Protein AF-A0A5M2GVC8-F1 (afdb_monomer_lite)

pLDDT: mean 83.61, std 13.74, range [32.88, 95.19]

Structure (mmCIF, N/CA/C/O backbone):
data_AF-A0A5M2GVC8-F1
#
_entry.id   AF-A0A5M2GVC8-F1
#
loop_
_atom_site.group_PDB
_atom_site.id
_atom_site.type_symbol
_atom_site.label_atom_id
_atom_site.label_alt_id
_atom_site.label_comp_id
_atom_site.label_asym_id
_atom_site.label_entity_id
_atom_site.label_seq_id
_atom_site.pdbx_PDB_ins_code
_atom_site.Cartn_x
_atom_site.Cartn_y
_atom_site.Cartn_z
_atom_site.occupancy
_atom_site.B_iso_or_equiv
_atom_site.auth_seq_id
_atom_site.auth_comp_id
_atom_site.auth_asym_id
_atom_site.auth_atom_id
_atom_site.pdbx_PDB_model_num
ATOM 1 N N . MET A 1 1 ? 31.395 -7.363 -7.216 1.00 32.88 1 MET A N 1
ATOM 2 C CA . MET A 1 1 ? 30.933 -8.353 -6.220 1.00 32.88 1 MET A CA 1
ATOM 3 C C . MET A 1 1 ? 29.468 -8.047 -5.926 1.00 32.88 1 MET A C 1
ATOM 5 O O . MET A 1 1 ? 29.194 -7.104 -5.197 1.00 32.88 1 MET A O 1
ATOM 9 N N . PHE A 1 2 ? 28.524 -8.735 -6.577 1.00 33.59 2 PHE A N 1
ATOM 10 C CA . PHE A 1 2 ? 27.103 -8.583 -6.248 1.00 33.59 2 PHE A CA 1
ATOM 11 C C . PHE A 1 2 ? 26.892 -9.256 -4.894 1.00 33.59 2 PHE A C 1
ATOM 13 O O . PHE A 1 2 ? 26.812 -10.479 -4.812 1.00 33.59 2 PHE A O 1
ATOM 20 N N . LYS A 1 3 ? 26.895 -8.470 -3.812 1.00 39.59 3 LYS A N 1
ATOM 21 C CA . LYS A 1 3 ? 26.355 -8.950 -2.543 1.00 39.59 3 LYS A CA 1
ATOM 22 C C . LYS A 1 3 ? 24.916 -9.354 -2.838 1.00 39.59 3 LYS A C 1
ATOM 24 O O . LYS A 1 3 ? 24.136 -8.530 -3.312 1.00 39.59 3 LYS A O 1
ATOM 29 N N . ASN A 1 4 ? 24.606 -10.623 -2.597 1.00 42.62 4 ASN A N 1
ATOM 30 C CA . ASN A 1 4 ? 23.249 -11.130 -2.481 1.00 42.62 4 ASN A CA 1
ATOM 31 C C . ASN A 1 4 ? 22.569 -10.392 -1.320 1.00 42.62 4 ASN A C 1
ATOM 33 O O . ASN A 1 4 ? 22.440 -10.930 -0.224 1.00 42.62 4 ASN A O 1
ATOM 37 N N . GLU A 1 5 ? 22.183 -9.135 -1.533 1.00 40.59 5 GLU A N 1
ATOM 38 C CA . GLU A 1 5 ? 21.176 -8.484 -0.714 1.00 40.59 5 GLU A CA 1
ATOM 39 C C . GLU A 1 5 ? 19.888 -9.244 -0.993 1.00 40.59 5 GLU A C 1
ATOM 41 O O . GLU A 1 5 ? 19.145 -8.941 -1.928 1.00 40.59 5 GLU A O 1
ATOM 46 N N . ILE A 1 6 ? 19.669 -10.306 -0.219 1.00 48.28 6 ILE A N 1
ATOM 47 C CA . ILE A 1 6 ? 18.340 -10.866 -0.051 1.00 48.28 6 ILE A CA 1
ATOM 48 C C . ILE A 1 6 ? 17.496 -9.684 0.413 1.00 48.28 6 ILE A C 1
ATOM 50 O O . ILE A 1 6 ? 17.709 -9.126 1.490 1.00 48.28 6 ILE A O 1
ATOM 54 N N . ILE A 1 7 ? 16.612 -9.222 -0.464 1.00 55.81 7 ILE A N 1
ATOM 55 C CA 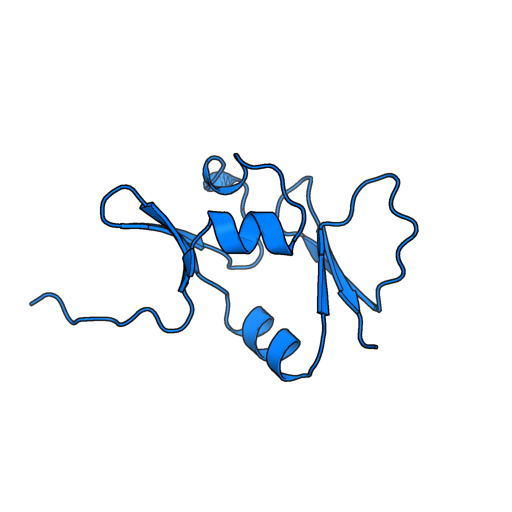. ILE A 1 7 ? 15.751 -8.093 -0.168 1.00 55.81 7 ILE A CA 1
ATOM 56 C C . ILE A 1 7 ? 14.647 -8.625 0.745 1.00 55.81 7 ILE A C 1
ATOM 58 O O . ILE A 1 7 ? 13.594 -9.046 0.273 1.00 55.81 7 ILE A O 1
ATOM 62 N N . ASN A 1 8 ? 14.915 -8.656 2.051 1.00 65.19 8 ASN A N 1
ATOM 63 C CA . ASN A 1 8 ? 14.027 -9.249 3.059 1.00 65.19 8 ASN A CA 1
ATOM 64 C C . ASN A 1 8 ? 12.640 -8.581 3.126 1.00 65.19 8 ASN A C 1
ATOM 66 O O . ASN A 1 8 ? 11.708 -9.153 3.676 1.00 65.19 8 ASN A O 1
ATOM 70 N N . ASN A 1 9 ? 12.488 -7.387 2.552 1.00 81.69 9 ASN A N 1
ATOM 71 C CA . ASN A 1 9 ? 11.258 -6.597 2.535 1.00 81.69 9 ASN A CA 1
ATOM 72 C C . ASN A 1 9 ? 10.696 -6.381 1.118 1.00 81.69 9 ASN A C 1
ATOM 74 O O . ASN A 1 9 ? 10.000 -5.393 0.877 1.00 81.69 9 ASN A O 1
ATOM 78 N N . ALA A 1 10 ? 11.012 -7.259 0.162 1.00 88.81 10 ALA A N 1
ATOM 79 C CA . ALA A 1 10 ? 10.427 -7.221 -1.176 1.00 88.81 10 ALA A CA 1
ATOM 80 C C . ALA A 1 10 ? 9.268 -8.209 -1.308 1.00 88.81 10 ALA A C 1
ATOM 82 O O . ALA A 1 10 ? 9.423 -9.400 -1.055 1.00 88.81 10 ALA A O 1
ATOM 83 N N . VAL A 1 11 ? 8.138 -7.734 -1.823 1.00 91.12 11 VAL A N 1
ATOM 84 C CA . VAL A 1 11 ? 7.016 -8.588 -2.230 1.00 91.12 11 VAL A CA 1
ATOM 85 C C . VAL A 1 11 ? 6.777 -8.470 -3.734 1.00 91.12 11 VAL A C 1
ATOM 87 O O . VAL A 1 11 ? 6.930 -7.378 -4.291 1.00 91.12 11 VAL A O 1
ATOM 90 N N . PRO A 1 12 ? 6.398 -9.554 -4.434 1.00 92.31 12 PRO A N 1
ATOM 91 C CA . PRO A 1 12 ? 5.980 -9.458 -5.827 1.00 92.31 12 PRO A CA 1
ATOM 92 C C . PRO A 1 12 ? 4.853 -8.435 -5.981 1.00 92.31 12 PRO A C 1
ATOM 94 O O . PRO A 1 12 ? 3.856 -8.485 -5.258 1.00 92.31 12 PRO A O 1
ATOM 97 N N . ALA A 1 13 ? 4.983 -7.521 -6.945 1.00 91.25 13 ALA A N 1
ATOM 98 C CA . ALA A 1 13 ? 4.032 -6.425 -7.107 1.00 91.25 13 ALA A CA 1
ATOM 99 C C . ALA A 1 13 ? 2.604 -6.919 -7.344 1.00 91.25 13 ALA A C 1
ATOM 101 O O . ALA A 1 13 ? 1.668 -6.342 -6.807 1.00 91.25 13 ALA A O 1
ATOM 102 N N . LYS A 1 14 ? 2.443 -8.034 -8.065 1.00 90.88 14 LYS A N 1
ATOM 103 C CA . LYS A 1 14 ? 1.139 -8.673 -8.276 1.00 90.88 14 LYS A CA 1
ATOM 104 C C . LYS A 1 14 ? 0.474 -9.095 -6.960 1.00 90.88 14 LYS A C 1
ATOM 106 O O . LYS A 1 14 ? -0.717 -8.882 -6.793 1.00 90.88 14 LYS A O 1
ATOM 111 N N . ILE A 1 15 ? 1.239 -9.654 -6.019 1.00 91.38 15 ILE A N 1
ATOM 112 C CA . ILE A 1 15 ? 0.717 -10.072 -4.708 1.00 91.38 15 ILE A CA 1
ATOM 113 C C . ILE A 1 15 ? 0.314 -8.842 -3.894 1.00 91.38 15 ILE A C 1
ATOM 115 O O . ILE A 1 15 ? -0.791 -8.791 -3.366 1.00 91.38 15 ILE A O 1
ATOM 119 N N . PHE A 1 16 ? 1.183 -7.831 -3.844 1.00 91.06 16 PHE A N 1
ATOM 120 C CA . PHE A 1 16 ? 0.907 -6.580 -3.136 1.00 91.06 16 PHE A CA 1
ATOM 121 C C . PHE A 1 16 ? -0.352 -5.878 -3.662 1.00 91.06 16 PHE A C 1
ATOM 123 O O . PHE A 1 16 ? -1.209 -5.473 -2.882 1.00 91.06 16 PHE A O 1
ATOM 130 N N . ILE A 1 17 ? -0.479 -5.777 -4.988 1.00 90.50 17 ILE A N 1
ATOM 131 C CA . ILE A 1 17 ? -1.622 -5.160 -5.667 1.00 90.50 17 ILE A CA 1
ATOM 132 C C . ILE A 1 17 ? -2.914 -5.912 -5.354 1.00 90.50 17 ILE A C 1
ATOM 134 O O . ILE A 1 17 ? -3.888 -5.287 -4.936 1.00 90.50 17 ILE A O 1
ATOM 138 N N . ASN A 1 18 ? -2.902 -7.239 -5.498 1.00 90.62 18 ASN A N 1
ATOM 139 C CA . ASN A 1 18 ? -4.082 -8.068 -5.270 1.00 90.62 18 ASN A CA 1
ATOM 140 C C . ASN A 1 18 ? -4.548 -8.008 -3.813 1.00 90.62 18 ASN A C 1
ATOM 142 O O . ASN A 1 18 ? -5.736 -7.827 -3.567 1.00 90.62 18 ASN A O 1
ATOM 146 N N . ASN A 1 19 ? -3.624 -8.113 -2.8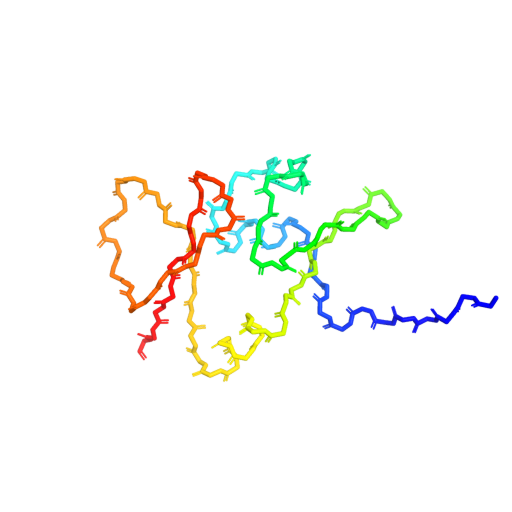54 1.00 88.94 19 ASN A N 1
ATOM 147 C CA . ASN A 1 19 ? -3.971 -8.115 -1.433 1.00 88.94 19 ASN A CA 1
ATOM 148 C C . ASN A 1 19 ? -4.538 -6.769 -0.963 1.00 88.94 19 ASN A C 1
ATOM 150 O O . ASN A 1 19 ? -5.405 -6.749 -0.098 1.00 88.94 19 ASN A O 1
ATOM 154 N N . LEU A 1 20 ? -4.073 -5.653 -1.533 1.00 88.75 20 LEU A N 1
ATOM 155 C CA . LEU A 1 20 ? -4.576 -4.319 -1.197 1.00 88.75 20 LEU A CA 1
ATOM 156 C C . LEU A 1 20 ? -5.803 -3.897 -2.017 1.00 88.75 20 LEU A C 1
ATOM 158 O O . LEU A 1 20 ? -6.378 -2.850 -1.729 1.00 88.75 20 LEU A O 1
ATOM 162 N N . GLY A 1 21 ? -6.192 -4.658 -3.045 1.00 86.25 21 GLY A N 1
ATOM 163 C CA . GLY A 1 21 ? -7.273 -4.270 -3.957 1.00 86.25 21 GLY A CA 1
ATOM 164 C C . GLY A 1 21 ? -6.921 -3.074 -4.852 1.00 86.25 21 GLY A C 1
ATOM 165 O O . GLY A 1 21 ? -7.797 -2.271 -5.189 1.00 86.25 21 GLY A O 1
ATOM 166 N N . LEU A 1 22 ? -5.642 -2.933 -5.216 1.00 86.25 22 LEU A N 1
ATOM 167 C CA . LEU A 1 22 ? -5.145 -1.892 -6.119 1.00 86.25 22 LEU A CA 1
ATOM 168 C C . LEU A 1 22 ? -5.403 -2.256 -7.591 1.00 86.25 22 LEU A C 1
ATOM 170 O O . LEU A 1 22 ? -5.625 -3.411 -7.938 1.00 86.25 22 LEU A O 1
ATOM 174 N N . TYR A 1 23 ? -5.313 -1.269 -8.485 1.00 83.50 23 TYR A N 1
ATOM 175 C CA . TYR A 1 23 ? -5.355 -1.515 -9.929 1.00 83.50 23 TYR A CA 1
ATOM 176 C C . TYR A 1 23 ? -4.109 -2.282 -10.405 1.00 83.50 23 TYR A C 1
ATOM 178 O O . TYR A 1 23 ? -2.988 -1.923 -10.040 1.00 83.50 23 TYR A O 1
ATOM 186 N N . ASP A 1 24 ? -4.283 -3.250 -11.311 1.00 77.94 24 ASP A N 1
ATOM 187 C CA . ASP A 1 24 ? -3.216 -4.121 -11.847 1.00 77.94 24 ASP A CA 1
ATOM 188 C C . ASP A 1 24 ? -1.961 -3.374 -12.323 1.00 77.94 24 ASP A C 1
ATOM 190 O O . ASP A 1 24 ? -0.829 -3.831 -12.146 1.00 77.94 24 ASP A O 1
ATOM 194 N N . ASN A 1 25 ? -2.144 -2.184 -12.895 1.00 80.00 25 ASN A N 1
ATOM 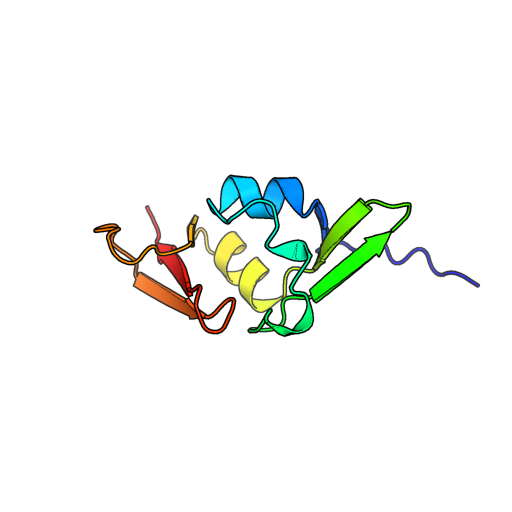195 C CA . ASN A 1 25 ? -1.066 -1.370 -13.454 1.00 80.00 25 ASN A CA 1
ATOM 196 C C . ASN A 1 25 ? -0.401 -0.424 -12.439 1.00 80.00 25 ASN A C 1
ATOM 198 O O . ASN A 1 25 ? 0.445 0.376 -12.833 1.00 80.00 25 ASN A O 1
ATOM 202 N N . PHE A 1 26 ? -0.736 -0.508 -11.149 1.00 81.81 26 PHE A N 1
ATOM 203 C CA . PHE A 1 26 ? -0.215 0.376 -10.099 1.00 81.81 26 PHE A CA 1
ATOM 204 C C . PHE A 1 26 ? 1.322 0.467 -10.093 1.00 81.81 26 PHE A C 1
ATOM 206 O O . PHE A 1 26 ? 1.893 1.553 -10.030 1.00 81.81 26 PHE A O 1
ATOM 213 N N . HIS A 1 27 ? 2.000 -0.668 -10.261 1.00 76.75 27 HIS A N 1
ATOM 214 C CA . HIS A 1 27 ? 3.462 -0.761 -10.276 1.00 76.75 27 HIS A CA 1
ATOM 215 C C . HIS A 1 27 ? 4.133 -0.073 -11.481 1.00 76.75 27 HIS A C 1
ATOM 217 O O . HIS A 1 27 ? 5.353 0.083 -11.482 1.00 76.75 27 HIS A O 1
ATOM 223 N N . ARG A 1 28 ? 3.371 0.328 -12.512 1.00 78.00 28 ARG A N 1
ATOM 224 C CA . ARG A 1 28 ? 3.897 1.034 -13.694 1.00 78.00 28 ARG A CA 1
ATOM 225 C C . ARG A 1 28 ? 4.080 2.533 -13.447 1.00 78.00 28 ARG A C 1
ATOM 227 O O . ARG A 1 28 ? 4.932 3.144 -14.084 1.00 78.00 28 ARG A O 1
ATOM 234 N N . ASN A 1 29 ? 3.356 3.107 -12.486 1.00 76.62 29 ASN A N 1
ATOM 235 C CA . ASN A 1 29 ? 3.429 4.530 -12.143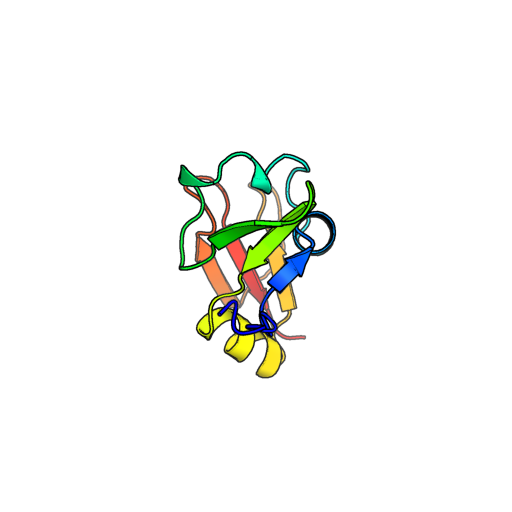 1.00 76.62 29 ASN A CA 1
ATOM 236 C C . ASN A 1 29 ? 4.415 4.770 -10.994 1.00 76.62 29 ASN A C 1
ATOM 238 O O . ASN A 1 29 ? 4.070 5.315 -9.949 1.00 76.62 29 ASN A O 1
ATOM 242 N N . VAL A 1 30 ? 5.665 4.346 -11.187 1.00 72.06 30 VAL A N 1
ATOM 243 C CA . VAL A 1 30 ? 6.708 4.374 -10.146 1.00 72.06 30 VAL A CA 1
ATOM 244 C C . VAL A 1 30 ? 6.974 5.768 -9.570 1.00 72.06 30 VAL A C 1
ATOM 246 O O . VAL A 1 30 ? 7.320 5.881 -8.400 1.00 72.06 30 VAL A O 1
ATOM 249 N N . ASN A 1 31 ? 6.758 6.821 -10.364 1.00 76.19 31 ASN A N 1
ATOM 250 C CA . ASN A 1 31 ? 6.961 8.213 -9.952 1.00 76.19 31 ASN A CA 1
ATOM 251 C C . ASN A 1 31 ? 5.856 8.740 -9.023 1.00 76.19 31 ASN A C 1
ATOM 253 O O . ASN A 1 31 ? 6.061 9.739 -8.337 1.00 76.19 31 ASN A O 1
ATOM 257 N N . ASP A 1 32 ? 4.692 8.087 -8.999 1.00 78.69 32 ASP A N 1
ATOM 258 C CA . ASP A 1 32 ? 3.550 8.519 -8.191 1.00 78.69 32 ASP A CA 1
ATOM 259 C C . ASP A 1 32 ? 3.512 7.853 -6.814 1.00 78.69 32 ASP A C 1
ATOM 261 O O . ASP A 1 32 ? 2.726 8.270 -5.958 1.00 78.69 32 ASP A O 1
ATOM 265 N N . ILE A 1 33 ? 4.341 6.829 -6.599 1.00 81.75 33 ILE A N 1
ATOM 266 C CA . ILE A 1 33 ? 4.409 6.081 -5.346 1.00 81.75 33 ILE A CA 1
ATOM 267 C C . ILE A 1 33 ? 5.121 6.925 -4.285 1.00 81.75 33 ILE A C 1
ATOM 269 O O . ILE A 1 33 ? 6.231 7.419 -4.480 1.00 81.75 33 ILE A O 1
ATOM 273 N N . LYS A 1 34 ? 4.452 7.097 -3.147 1.00 80.81 34 LYS A N 1
ATOM 274 C CA . LYS A 1 34 ? 4.877 7.912 -2.006 1.00 80.81 34 LYS A CA 1
ATOM 275 C C . LYS A 1 34 ? 5.192 7.041 -0.786 1.00 80.81 34 LYS A C 1
ATOM 277 O O . LYS A 1 34 ? 5.200 5.815 -0.848 1.00 80.81 34 LYS A O 1
ATOM 282 N N . SER A 1 35 ? 5.454 7.700 0.345 1.00 83.75 35 SER A N 1
ATOM 283 C CA . SER A 1 35 ? 5.502 7.078 1.678 1.00 83.75 35 SER A CA 1
ATOM 284 C C . SER A 1 35 ? 6.592 6.020 1.848 1.00 83.75 35 SER A C 1
ATOM 286 O O . SER A 1 35 ? 6.494 5.122 2.676 1.00 83.75 35 SER A O 1
ATOM 288 N N . GLY A 1 36 ? 7.672 6.143 1.074 1.00 86.12 36 GLY A N 1
ATOM 289 C CA . GLY A 1 36 ? 8.857 5.297 1.196 1.00 86.12 36 GLY A CA 1
ATOM 290 C C . GLY A 1 36 ? 8.758 3.940 0.498 1.00 86.12 36 GLY A C 1
ATOM 291 O O . GLY A 1 36 ? 9.757 3.221 0.473 1.00 86.12 36 GLY A O 1
ATOM 292 N N . PHE A 1 37 ? 7.618 3.603 -0.112 1.00 89.75 37 PHE A N 1
ATOM 293 C CA . PHE A 1 37 ? 7.519 2.444 -0.996 1.00 89.75 37 PHE A CA 1
ATOM 294 C C . PHE A 1 37 ? 8.369 2.661 -2.248 1.00 89.75 37 PHE A C 1
ATOM 296 O O . PHE A 1 37 ? 8.450 3.769 -2.782 1.00 89.75 37 PHE A O 1
ATOM 303 N N . LYS A 1 38 ? 9.003 1.595 -2.737 1.00 88.88 38 LYS A N 1
ATOM 304 C CA . LYS A 1 38 ? 9.802 1.642 -3.970 1.00 88.88 38 LYS A CA 1
ATOM 305 C C . LYS A 1 38 ? 9.479 0.450 -4.851 1.00 88.88 38 LYS A C 1
ATOM 307 O O . LYS A 1 38 ? 9.260 -0.647 -4.352 1.00 88.88 38 LYS A O 1
ATOM 312 N N . VAL A 1 39 ? 9.509 0.650 -6.162 1.00 89.38 39 VAL A N 1
ATOM 313 C CA . VAL A 1 39 ? 9.345 -0.434 -7.137 1.00 89.38 39 VAL A CA 1
ATOM 314 C C . VAL A 1 39 ? 10.707 -0.802 -7.697 1.00 89.38 39 VAL A C 1
ATOM 316 O O . VAL A 1 39 ? 11.462 0.070 -8.126 1.00 89.38 39 VAL A O 1
ATOM 319 N N . LYS A 1 40 ? 11.023 -2.096 -7.721 1.00 88.38 40 LYS A N 1
ATOM 320 C CA . LYS A 1 40 ? 12.258 -2.624 -8.309 1.00 88.38 40 LYS A CA 1
ATOM 321 C C . LYS A 1 40 ? 11.923 -3.660 -9.375 1.00 88.38 40 LYS A C 1
ATOM 323 O O . LYS A 1 40 ? 11.076 -4.523 -9.160 1.00 88.38 40 LYS A O 1
ATOM 328 N N . ARG A 1 41 ? 12.598 -3.584 -10.525 1.00 88.75 41 ARG A N 1
ATOM 329 C CA . ARG A 1 41 ? 12.482 -4.576 -11.602 1.00 88.75 41 ARG A CA 1
ATOM 330 C C . ARG A 1 41 ? 13.646 -5.562 -11.519 1.00 88.75 41 ARG A C 1
ATOM 332 O O . ARG A 1 41 ? 14.798 -5.138 -11.529 1.00 88.75 41 ARG A O 1
ATOM 339 N N . VAL A 1 42 ? 13.350 -6.858 -11.448 1.00 86.44 42 VAL A N 1
ATOM 340 C CA . VAL A 1 42 ? 14.343 -7.944 -11.379 1.00 86.44 42 VAL A CA 1
ATOM 341 C C . VAL A 1 42 ? 13.899 -9.074 -12.304 1.00 86.44 42 VAL A C 1
ATOM 343 O O . VAL A 1 42 ? 12.792 -9.585 -12.163 1.00 86.44 42 VAL A O 1
ATOM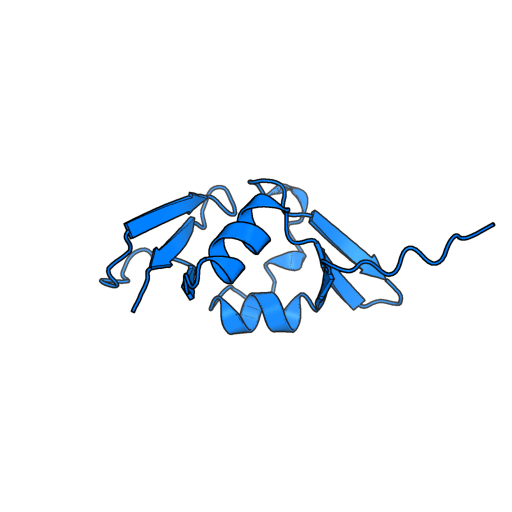 346 N N . GLY A 1 43 ? 14.736 -9.448 -13.279 1.00 85.69 43 GLY A N 1
ATOM 347 C CA . GLY A 1 43 ? 14.445 -10.568 -14.187 1.00 85.69 43 GLY A CA 1
ATOM 348 C C . GLY A 1 43 ? 13.102 -10.447 -14.920 1.00 85.69 43 GLY A C 1
ATOM 349 O O . GLY A 1 43 ? 12.372 -11.422 -15.028 1.00 85.69 43 GLY A O 1
ATOM 350 N N . GLY A 1 44 ? 12.719 -9.233 -15.333 1.00 86.50 44 GLY A N 1
ATOM 351 C CA . GLY A 1 44 ? 11.430 -8.963 -15.985 1.00 86.50 44 GLY A CA 1
ATOM 352 C C . GLY A 1 44 ? 10.229 -8.818 -15.040 1.00 86.50 44 GLY A C 1
ATOM 353 O O . GLY A 1 44 ? 9.202 -8.300 -15.469 1.00 86.50 44 GLY A O 1
ATOM 354 N N . ASN A 1 45 ? 10.375 -9.170 -13.762 1.00 88.44 45 ASN A N 1
ATOM 355 C CA . ASN A 1 45 ? 9.326 -9.085 -12.747 1.00 88.44 45 ASN A CA 1
ATOM 356 C C . ASN A 1 45 ? 9.435 -7.797 -11.920 1.00 88.44 45 ASN A C 1
ATOM 358 O O . ASN A 1 45 ? 10.527 -7.252 -11.742 1.00 88.44 45 ASN A O 1
ATOM 362 N N . PHE A 1 46 ? 8.304 -7.319 -11.399 1.00 90.75 46 PHE A N 1
ATOM 363 C CA . PHE A 1 46 ? 8.237 -6.148 -10.523 1.00 90.75 46 PHE A CA 1
ATOM 364 C C . PHE A 1 46 ? 8.048 -6.561 -9.065 1.00 90.75 46 PHE A C 1
ATOM 366 O O . PHE A 1 46 ? 7.213 -7.410 -8.750 1.00 90.75 46 PHE A O 1
ATOM 373 N N . PHE A 1 47 ? 8.787 -5.902 -8.181 1.00 91.19 47 PHE A N 1
ATOM 374 C CA . PHE A 1 47 ? 8.732 -6.078 -6.736 1.00 91.19 47 PHE A CA 1
ATOM 375 C C . PHE A 1 47 ? 8.475 -4.737 -6.057 1.00 91.19 47 PHE A C 1
ATOM 377 O O . PHE A 1 47 ? 8.996 -3.710 -6.498 1.00 91.19 47 PHE A O 1
ATOM 384 N N . ILE A 1 48 ? 7.697 -4.758 -4.980 1.00 90.94 48 ILE A N 1
ATOM 385 C CA . ILE A 1 48 ? 7.482 -3.619 -4.091 1.00 90.94 48 ILE A CA 1
ATOM 386 C C . ILE A 1 48 ? 8.371 -3.806 -2.870 1.00 90.94 48 ILE A C 1
ATOM 388 O O . ILE A 1 48 ? 8.275 -4.817 -2.178 1.00 90.94 48 ILE A O 1
ATOM 392 N N . LEU A 1 49 ? 9.235 -2.827 -2.624 1.00 91.12 49 LEU A N 1
ATOM 393 C CA . LEU A 1 49 ? 9.999 -2.704 -1.392 1.00 91.12 49 LEU A CA 1
ATOM 394 C C . LEU A 1 49 ? 9.110 -2.056 -0.340 1.00 91.12 49 LEU A C 1
ATOM 396 O O . LEU A 1 49 ? 8.686 -0.907 -0.506 1.00 91.12 49 LEU A O 1
ATOM 400 N N . LEU A 1 50 ? 8.838 -2.808 0.719 1.00 91.50 50 LEU A N 1
ATOM 401 C CA . LEU A 1 50 ? 8.038 -2.368 1.849 1.00 91.50 50 LEU A CA 1
ATOM 402 C C . LEU A 1 50 ? 8.912 -1.518 2.784 1.00 91.50 50 LEU A C 1
ATOM 404 O O . LEU A 1 50 ? 9.981 -1.974 3.203 1.00 91.50 50 LEU A O 1
ATOM 408 N N . PRO A 1 51 ? 8.509 -0.279 3.108 1.00 91.44 51 PRO A N 1
ATOM 409 C CA . PRO A 1 51 ? 9.260 0.550 4.039 1.00 91.44 51 PRO A CA 1
ATOM 410 C C . PRO A 1 51 ? 9.166 -0.012 5.466 1.00 91.44 51 PRO A C 1
ATOM 412 O O . PRO A 1 51 ? 8.185 -0.653 5.834 1.00 91.44 51 PRO A O 1
ATOM 415 N N . GLU A 1 52 ? 10.178 0.255 6.293 1.00 91.62 52 GLU A N 1
ATOM 416 C CA . GLU A 1 52 ? 10.282 -0.300 7.654 1.00 91.62 52 GLU A CA 1
ATOM 417 C C . GLU A 1 52 ? 9.063 0.032 8.531 1.00 91.62 52 GLU A C 1
ATOM 419 O O . GLU A 1 52 ? 8.576 -0.819 9.270 1.00 91.62 52 GLU A O 1
ATOM 424 N N . TRP A 1 53 ? 8.525 1.250 8.412 1.00 92.31 53 TRP A N 1
ATOM 425 C CA . TRP A 1 53 ? 7.329 1.659 9.151 1.00 92.31 53 TRP A CA 1
ATOM 426 C C . TRP A 1 53 ? 6.111 0.790 8.807 1.00 92.31 53 TRP A C 1
ATOM 428 O O . TRP A 1 53 ? 5.319 0.480 9.690 1.00 92.31 53 TRP A O 1
ATOM 438 N N . PHE A 1 54 ? 5.976 0.362 7.547 1.00 93.12 54 PHE A N 1
ATOM 439 C CA . PHE A 1 54 ? 4.864 -0.480 7.112 1.00 93.12 54 PHE A CA 1
ATOM 440 C C . PHE A 1 54 ? 4.990 -1.869 7.729 1.00 93.12 54 PHE A C 1
ATOM 442 O O . PHE A 1 54 ? 4.022 -2.382 8.278 1.00 93.12 54 PHE A O 1
ATOM 449 N N . MET A 1 55 ? 6.201 -2.434 7.719 1.00 91.31 55 MET A N 1
ATOM 450 C CA . MET A 1 55 ? 6.480 -3.721 8.360 1.00 91.31 55 MET A CA 1
ATOM 451 C C . MET A 1 55 ? 6.130 -3.691 9.849 1.00 91.31 55 MET A C 1
ATOM 453 O O . MET A 1 55 ? 5.387 -4.553 10.304 1.00 91.31 55 MET A O 1
ATOM 457 N N . LYS A 1 56 ? 6.551 -2.646 10.576 1.00 92.94 56 LYS A N 1
ATOM 458 C CA . LYS A 1 56 ? 6.228 -2.476 12.004 1.00 92.94 56 LYS A CA 1
ATOM 459 C C . LYS A 1 56 ? 4.724 -2.414 12.278 1.00 92.94 56 LYS A C 1
ATOM 461 O O . LYS A 1 56 ? 4.267 -2.932 13.290 1.00 92.94 56 LYS A O 1
ATOM 466 N N . ILE A 1 57 ? 3.948 -1.791 11.390 1.00 92.81 57 ILE A N 1
ATOM 467 C CA . ILE A 1 57 ? 2.485 -1.729 11.519 1.00 92.81 57 ILE A CA 1
ATOM 468 C C . ILE A 1 57 ? 1.862 -3.117 11.334 1.00 92.81 57 ILE A C 1
ATOM 470 O O . ILE A 1 57 ? 1.026 -3.522 12.142 1.00 92.81 57 ILE A O 1
ATOM 474 N N . ILE A 1 58 ? 2.293 -3.870 10.318 1.00 91.44 58 ILE A N 1
ATOM 475 C CA . ILE A 1 58 ? 1.811 -5.241 10.098 1.00 91.44 58 ILE A CA 1
ATOM 476 C C . ILE A 1 58 ? 2.211 -6.156 11.269 1.00 91.44 58 ILE A C 1
ATOM 478 O O . ILE A 1 58 ? 1.378 -6.906 11.773 1.00 91.44 58 ILE A O 1
ATOM 482 N N . GLU A 1 59 ? 3.446 -6.048 11.765 1.00 91.81 59 GLU A N 1
ATOM 483 C CA . GLU A 1 59 ? 3.938 -6.783 12.943 1.00 91.81 59 GLU A CA 1
ATOM 484 C C . GLU A 1 59 ? 3.173 -6.430 14.229 1.00 91.81 59 GLU A C 1
ATOM 486 O O . GLU A 1 59 ? 2.968 -7.291 15.082 1.00 91.81 59 GLU A O 1
ATOM 491 N N . ALA A 1 60 ? 2.681 -5.193 14.353 1.00 93.56 60 ALA A N 1
ATOM 492 C CA . ALA A 1 60 ? 1.808 -4.764 15.449 1.00 93.56 60 ALA A CA 1
ATOM 493 C C . ALA A 1 60 ? 0.363 -5.309 15.348 1.00 93.56 60 ALA A C 1
ATOM 495 O O . ALA A 1 60 ? -0.476 -5.026 16.217 1.00 93.56 60 ALA A O 1
ATOM 496 N N . GLY A 1 61 ? 0.071 -6.100 14.310 1.00 93.62 61 GLY A N 1
ATOM 497 C CA . GLY A 1 61 ? -1.194 -6.803 14.109 1.00 93.62 61 GLY A CA 1
ATOM 498 C C . GLY A 1 61 ? -2.234 -6.030 13.302 1.00 93.62 61 GLY A C 1
ATOM 499 O O . GLY A 1 61 ? -3.401 -6.415 13.309 1.00 93.62 61 GLY A O 1
ATOM 500 N N . TYR A 1 62 ? -1.847 -4.949 12.622 1.00 94.62 62 TYR A N 1
ATOM 501 C CA . TYR A 1 62 ? -2.771 -4.220 11.757 1.00 94.62 62 TYR A CA 1
ATOM 502 C C . TYR A 1 62 ? -2.948 -4.925 10.414 1.00 94.62 62 TYR A C 1
ATOM 504 O O . TYR A 1 62 ? -1.999 -5.416 9.801 1.00 94.62 62 TYR A O 1
ATOM 512 N N . SER A 1 63 ? -4.183 -4.910 9.931 1.00 92.88 63 SER A N 1
ATOM 513 C CA . SER A 1 63 ? -4.535 -5.212 8.547 1.00 92.88 63 SER A CA 1
ATOM 514 C C . SER A 1 63 ? -4.695 -3.913 7.760 1.00 92.88 63 SER A C 1
ATOM 516 O O . SER A 1 63 ? -4.822 -2.832 8.338 1.00 92.88 63 SER A O 1
ATOM 518 N N . CYS A 1 64 ? -4.655 -3.994 6.430 1.00 92.69 64 CYS A N 1
ATOM 519 C CA . CYS A 1 64 ? -4.766 -2.809 5.589 1.00 92.69 64 CYS A CA 1
ATOM 520 C C . CYS A 1 64 ? -5.427 -3.083 4.239 1.00 92.69 64 CYS A C 1
ATOM 522 O O . CYS A 1 64 ? -5.447 -4.218 3.763 1.00 92.69 64 CYS A O 1
ATOM 524 N N . TYR A 1 65 ? -5.959 -2.024 3.632 1.00 91.56 65 TYR A N 1
ATOM 525 C CA . TYR A 1 65 ? -6.625 -2.046 2.329 1.00 91.56 65 TYR A CA 1
ATOM 526 C C . TYR A 1 65 ? -6.454 -0.699 1.619 1.00 91.56 65 TYR A C 1
ATOM 528 O O . TYR A 1 65 ? -6.220 0.327 2.262 1.00 91.56 65 TYR A O 1
ATOM 536 N N . ALA A 1 66 ? -6.557 -0.680 0.290 1.00 91.12 66 ALA A N 1
ATOM 537 C CA . ALA A 1 66 ? -6.616 0.571 -0.455 1.00 91.12 66 ALA A CA 1
ATOM 538 C C . ALA A 1 66 ? -8.014 1.193 -0.340 1.00 91.12 66 ALA A C 1
ATOM 540 O O . ALA A 1 66 ? -8.999 0.561 -0.711 1.00 91.12 66 ALA A O 1
ATOM 541 N N . ILE A 1 67 ? -8.088 2.440 0.125 1.00 89.38 67 ILE A N 1
ATOM 542 C CA . ILE A 1 67 ? -9.343 3.182 0.276 1.00 89.38 67 ILE A CA 1
ATOM 543 C C . ILE A 1 67 ? -9.839 3.616 -1.107 1.00 89.38 67 ILE A C 1
ATOM 545 O O . ILE A 1 67 ? -9.115 4.297 -1.848 1.00 89.38 67 ILE A O 1
ATOM 549 N N . LYS A 1 68 ? -11.082 3.267 -1.451 1.00 81.69 68 LYS A N 1
ATOM 550 C CA . LYS A 1 68 ? -11.790 3.809 -2.621 1.00 81.69 68 LYS A CA 1
ATOM 551 C C . LYS A 1 68 ? -12.774 4.896 -2.186 1.00 81.69 68 LYS A C 1
ATOM 553 O O . LYS A 1 68 ? -13.225 4.928 -1.051 1.00 81.69 68 LYS A O 1
ATOM 558 N N . ALA A 1 69 ? -13.128 5.792 -3.108 1.00 71.44 69 ALA A N 1
ATOM 559 C CA . ALA A 1 69 ? -13.978 6.955 -2.820 1.00 71.44 69 ALA A CA 1
ATOM 560 C C . ALA A 1 69 ? -15.397 6.616 -2.313 1.00 71.44 69 ALA A C 1
ATOM 562 O O . ALA A 1 69 ? -16.074 7.501 -1.805 1.00 71.44 69 ALA A O 1
ATOM 563 N N . TYR A 1 70 ? -15.833 5.364 -2.467 1.00 70.19 70 TYR A N 1
ATOM 564 C CA . TYR A 1 70 ? -17.154 4.868 -2.067 1.00 70.19 70 TYR A CA 1
ATOM 565 C C . TYR A 1 70 ? -17.062 3.711 -1.060 1.00 70.19 70 TYR A C 1
ATOM 567 O O . TYR A 1 70 ? -18.026 2.971 -0.892 1.00 70.19 70 TYR A O 1
ATOM 575 N N . ASP A 1 71 ? -15.887 3.498 -0.461 1.00 73.81 71 ASP A N 1
ATOM 576 C CA . ASP A 1 71 ? -15.702 2.458 0.546 1.00 73.81 71 ASP A CA 1
ATOM 577 C C . ASP A 1 71 ? -16.085 3.013 1.925 1.00 73.81 71 ASP A C 1
ATOM 579 O O . ASP A 1 71 ? -15.398 3.889 2.449 1.00 73.81 71 ASP A O 1
ATOM 583 N N . ASP A 1 72 ? -17.126 2.448 2.540 1.00 76.31 72 ASP A N 1
ATOM 584 C CA . ASP A 1 72 ? -17.566 2.777 3.909 1.00 76.31 72 ASP A CA 1
ATOM 585 C C . ASP A 1 72 ? -16.799 1.979 4.987 1.00 76.31 72 ASP A C 1
ATOM 587 O O . ASP A 1 72 ? -17.241 1.850 6.127 1.00 76.31 72 ASP A O 1
ATOM 591 N N . PHE A 1 73 ? -15.654 1.387 4.635 1.00 80.62 73 PHE A N 1
ATOM 592 C CA . PHE A 1 73 ? -14.846 0.613 5.576 1.00 80.62 73 PHE A CA 1
ATOM 593 C C . PHE A 1 73 ? -14.211 1.524 6.635 1.00 80.62 73 PHE A C 1
ATOM 595 O O . PHE A 1 73 ? -13.584 2.532 6.300 1.00 80.62 73 PHE A O 1
ATOM 602 N N . GLU A 1 74 ? -14.330 1.136 7.906 1.00 85.44 74 GLU A N 1
ATOM 603 C CA . GLU A 1 74 ? -13.688 1.832 9.021 1.00 85.44 74 GLU A CA 1
ATOM 604 C C . GLU A 1 74 ? -12.179 1.543 9.073 1.00 85.44 74 GLU A C 1
ATOM 606 O O . GLU A 1 74 ? -11.721 0.415 8.869 1.00 85.44 74 GLU A O 1
ATOM 611 N N . TYR A 1 75 ? -11.400 2.583 9.371 1.00 91.44 75 TYR A N 1
ATOM 612 C CA . TYR A 1 75 ? -9.957 2.520 9.577 1.00 91.44 75 TYR A CA 1
ATOM 613 C C . TYR A 1 75 ? -9.559 3.421 10.746 1.00 91.44 75 TYR A C 1
ATOM 615 O O . TYR A 1 75 ? -10.151 4.476 10.965 1.00 91.44 75 TYR A O 1
ATOM 623 N N . GLU A 1 76 ? -8.521 3.028 11.477 1.00 94.31 76 GLU A N 1
ATOM 624 C CA . GLU A 1 76 ? -7.990 3.802 12.605 1.00 94.31 76 GLU A CA 1
ATOM 625 C C . GLU A 1 76 ? -7.101 4.951 12.125 1.00 94.31 76 GLU A C 1
ATOM 627 O O . GLU A 1 76 ? -7.128 6.057 12.664 1.00 94.31 76 GLU A O 1
ATOM 632 N N . PHE A 1 77 ? -6.307 4.704 11.083 1.00 93.56 77 PHE A N 1
ATOM 633 C CA . PHE A 1 77 ? -5.490 5.724 10.436 1.00 93.56 77 PHE A CA 1
ATOM 634 C C . PHE A 1 77 ? -5.229 5.362 8.976 1.00 93.56 77 PHE A C 1
ATOM 636 O O . PHE A 1 77 ? -5.443 4.229 8.539 1.00 93.56 77 PHE A O 1
ATOM 643 N N . LYS A 1 78 ? -4.752 6.341 8.203 1.00 93.50 78 LYS A N 1
ATOM 644 C CA . LYS A 1 78 ? -4.460 6.163 6.781 1.00 93.50 78 LYS A CA 1
ATOM 645 C C . LYS A 1 78 ? -3.134 6.777 6.366 1.00 93.50 78 LYS A C 1
ATOM 647 O O . LYS A 1 78 ? -2.665 7.743 6.964 1.00 93.50 78 LYS A O 1
ATOM 652 N N . VAL A 1 79 ? -2.557 6.232 5.300 1.00 92.69 79 VAL A N 1
ATOM 653 C CA . VAL A 1 79 ? -1.316 6.721 4.687 1.00 92.69 79 VAL A CA 1
ATOM 654 C C . VAL A 1 79 ? -1.516 6.864 3.184 1.00 92.69 79 VAL A C 1
ATOM 656 O O . VAL A 1 79 ? -1.969 5.935 2.518 1.00 92.69 79 VAL A O 1
ATOM 659 N N . SER A 1 80 ? -1.141 8.008 2.610 1.00 90.38 80 SER A N 1
ATOM 660 C CA . SER A 1 80 ? -1.177 8.179 1.155 1.00 90.38 80 SER A CA 1
ATOM 661 C C 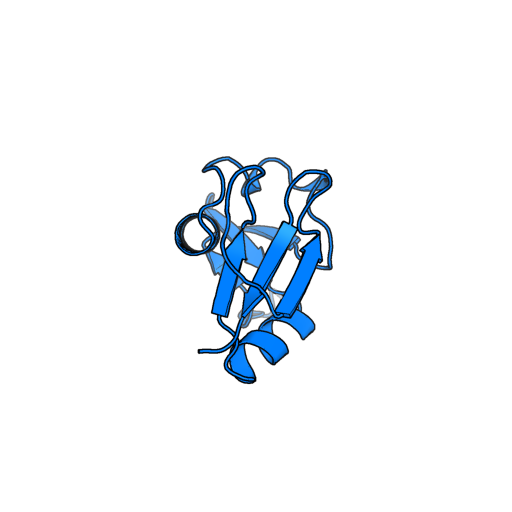. SER A 1 80 ? -0.126 7.295 0.478 1.00 90.38 80 SER A C 1
ATOM 663 O O . SER A 1 80 ? 1.074 7.471 0.680 1.00 90.38 80 SER A O 1
ATOM 665 N N . LEU A 1 81 ? -0.565 6.373 -0.374 1.00 88.75 81 LEU A N 1
ATOM 666 C CA . LEU A 1 81 ? 0.306 5.549 -1.210 1.00 88.75 81 LEU A CA 1
ATOM 667 C C . LEU A 1 81 ? 0.678 6.271 -2.511 1.00 88.75 81 LEU A C 1
ATOM 669 O O . LEU A 1 81 ? 1.808 6.161 -2.976 1.00 88.75 81 LEU A O 1
ATOM 673 N N . THR A 1 82 ? -0.254 7.037 -3.083 1.00 87.19 82 THR A N 1
ATOM 674 C CA . THR A 1 82 ? -0.018 7.938 -4.226 1.00 87.19 82 THR A CA 1
ATOM 675 C C . THR A 1 82 ? -0.754 9.262 -4.013 1.00 87.19 82 THR A C 1
ATOM 677 O O . THR A 1 82 ? -1.305 9.510 -2.943 1.00 87.19 82 THR A O 1
ATOM 680 N N . LYS A 1 83 ? -0.799 10.143 -5.023 1.00 83.19 83 LYS A N 1
ATOM 681 C CA . LYS A 1 83 ? -1.678 11.330 -4.994 1.00 83.19 83 LYS A CA 1
ATOM 682 C C . LYS A 1 83 ? -3.175 10.989 -4.942 1.00 83.19 83 LYS A C 1
ATOM 684 O O . LYS A 1 83 ? -3.944 11.826 -4.494 1.00 83.19 83 LYS A O 1
ATOM 689 N N . LYS A 1 84 ? -3.581 9.821 -5.452 1.00 84.31 84 LYS A N 1
ATOM 690 C CA . LYS A 1 84 ? -4.995 9.428 -5.613 1.00 84.31 84 LYS A CA 1
ATOM 691 C C . LYS A 1 84 ? -5.374 8.175 -4.824 1.00 84.31 84 LYS A C 1
ATOM 693 O O . LYS A 1 84 ? -6.508 7.726 -4.913 1.00 84.31 84 LYS A O 1
ATOM 698 N N . THR A 1 85 ? -4.420 7.572 -4.124 1.00 86.81 85 THR A N 1
ATOM 699 C CA . THR A 1 85 ? -4.605 6.287 -3.453 1.00 86.81 85 THR A CA 1
ATOM 700 C C . THR A 1 85 ? -4.105 6.402 -2.031 1.00 86.81 85 THR A C 1
ATOM 702 O O . THR A 1 85 ? -2.953 6.778 -1.806 1.00 86.81 85 THR A O 1
ATOM 705 N N . GLU A 1 86 ? -4.961 6.043 -1.089 1.00 91.19 86 GLU A N 1
ATOM 706 C CA . GLU A 1 86 ? -4.657 5.971 0.334 1.00 91.19 86 GLU A CA 1
ATOM 707 C C . GLU A 1 86 ? -4.784 4.518 0.793 1.00 91.19 86 GLU A C 1
ATOM 709 O O . GLU A 1 86 ? -5.568 3.755 0.232 1.00 91.19 86 GLU A O 1
ATOM 714 N N . ILE A 1 87 ? -3.985 4.127 1.782 1.00 92.56 87 ILE A N 1
ATOM 715 C CA . ILE A 1 87 ? -4.092 2.840 2.466 1.00 92.56 87 ILE A CA 1
ATOM 716 C C . ILE A 1 87 ? -4.684 3.113 3.844 1.00 92.56 87 ILE A C 1
ATOM 718 O O . ILE A 1 87 ? -4.101 3.892 4.601 1.00 92.56 87 ILE A O 1
ATOM 722 N N . GLY A 1 88 ? -5.814 2.483 4.148 1.00 93.88 88 GLY A N 1
ATOM 723 C CA . GLY A 1 88 ? -6.410 2.464 5.480 1.00 93.88 88 GLY A CA 1
ATOM 724 C C . GLY A 1 88 ? -5.849 1.300 6.288 1.00 93.88 88 GLY A C 1
ATOM 725 O O . GLY A 1 88 ? -5.645 0.212 5.743 1.00 93.88 88 GLY A O 1
ATOM 726 N N . PHE A 1 89 ? -5.588 1.533 7.570 1.00 95.19 89 PHE A N 1
ATOM 727 C CA . PHE A 1 89 ? -5.122 0.527 8.520 1.00 95.19 89 PHE A CA 1
ATOM 728 C C . PHE A 1 89 ? -6.148 0.343 9.630 1.00 95.19 89 PHE A C 1
ATOM 730 O O . PHE A 1 89 ? -6.694 1.319 10.144 1.00 95.19 89 PHE A O 1
ATOM 737 N N . TYR A 1 90 ? -6.389 -0.908 10.001 1.00 93.75 90 TYR A N 1
ATOM 738 C CA . TYR A 1 90 ? -7.354 -1.275 11.030 1.00 93.75 90 TYR A CA 1
ATOM 739 C C . TYR A 1 90 ? -6.873 -2.508 11.792 1.00 93.75 90 TYR A C 1
ATOM 741 O O . TYR A 1 90 ? -6.165 -3.361 11.239 1.00 93.75 90 TYR A O 1
ATOM 749 N N . LYS A 1 91 ? -7.271 -2.620 13.055 1.00 91.06 91 LYS A N 1
ATOM 750 C CA . LYS A 1 91 ? -7.106 -3.826 13.859 1.00 91.06 91 LYS A CA 1
ATOM 751 C C . LYS A 1 91 ? -8.461 -4.518 14.022 1.00 91.06 91 LYS A C 1
ATOM 753 O O . LYS A 1 91 ? -9.487 -3.855 14.133 1.00 91.06 91 LYS A O 1
ATOM 758 N N . ARG A 1 92 ? -8.472 -5.850 13.957 1.00 70.94 92 ARG A N 1
ATOM 759 C CA . ARG A 1 92 ? -9.645 -6.641 14.359 1.00 70.94 92 ARG A CA 1
ATOM 760 C C . ARG A 1 92 ? -9.681 -6.808 15.869 1.00 70.94 92 ARG A C 1
ATOM 762 O O . ARG A 1 92 ? -8.579 -6.886 16.459 1.00 70.94 92 ARG A O 1
#

Secondary structure (DSSP, 8-state):
-------TTEEEHHHHHHHHT--TTGGG-GGG--TT-EEEEETTEEEEEPPHHHHHHHHTT-EEEEEPTT-----SEEEESSSS-EEEEE--

Foldseek 3Di:
DPDPPPLVQKDFPCVVCVQQVHDPCPLVPQVFFDDPWGWDADPNTIIIRDDPVRVVLVVVAKDKHKDDPPDPDDAPDWDDRGPHIIMGIHHD

Sequence (92 aa):
MFKNEIINNAVPAKIFINNLGLYDNFHRNVNDIKSGFKVKRVGGNFFILLPEWFMKIIEAGYSCYAIKAYDDFEYEFKVSLTKKTEIGFYKR

Radius of gyration: 13.81 Å; chains: 1; bounding box: 48×22×31 Å

Organism: Campylobacter lari (NCBI:txid201)